Protein AF-A0A960XB64-F1 (afdb_monomer_lite)

Secondary structure (DSSP, 8-state):
--TTS-PPPPP-TT--S-HHHHHHHHHHHHHHHTT--HHHHHHS-TTHHHHHHHSHHHHHHHHHHHHHHHHHHHHHHHHHHHHHHHHHHHT-

Foldseek 3Di:
DDPPPCDDDDPPPDCPDDPVNVLQVQLVVCCVQVVHDSVVSSVDDSCVVVVVCVDPSNVVVVVVVVVVVVVVVVVVVVVVVVVVVVVVVVVD

pLDDT: mean 83.21, std 12.03, range [49.69, 93.81]

Structure (mmCIF, N/CA/C/O backbone):
data_AF-A0A960XB64-F1
#
_entry.id   AF-A0A960XB64-F1
#
loop_
_atom_site.group_PDB
_atom_site.id
_atom_site.type_symbol
_atom_site.label_atom_id
_atom_site.label_alt_id
_atom_site.label_comp_id
_atom_site.label_asym_id
_atom_site.label_entity_id
_atom_site.label_seq_id
_atom_site.pdbx_PDB_ins_code
_atom_site.Cartn_x
_atom_site.Cartn_y
_atom_site.Cartn_z
_atom_site.occupancy
_atom_site.B_iso_or_equiv
_atom_site.auth_seq_id
_atom_site.auth_comp_id
_atom_site.auth_asym_id
_atom_site.auth_atom_id
_atom_site.pdbx_PDB_model_num
ATOM 1 N N . MET A 1 1 ? 47.495 6.327 -20.207 1.00 49.69 1 MET A N 1
ATOM 2 C CA . MET A 1 1 ? 46.460 6.028 -19.195 1.00 49.69 1 MET A CA 1
ATOM 3 C C . MET A 1 1 ? 47.078 5.108 -18.160 1.00 49.69 1 MET A C 1
ATOM 5 O O . MET A 1 1 ? 47.590 4.063 -18.543 1.00 49.69 1 MET A 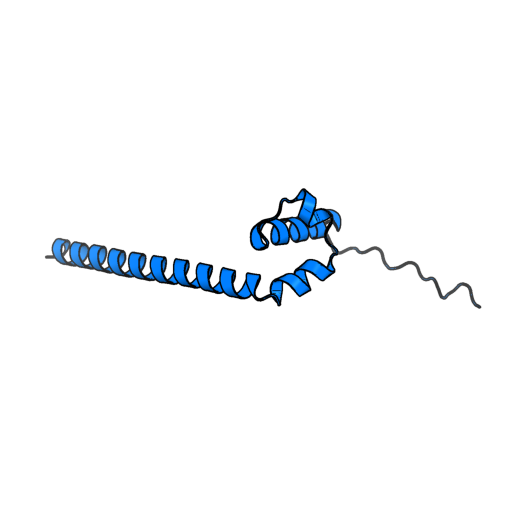O 1
ATOM 9 N N . ARG A 1 2 ? 47.170 5.541 -16.898 1.00 52.88 2 ARG A N 1
ATOM 10 C CA . ARG A 1 2 ? 47.726 4.717 -15.816 1.00 52.88 2 ARG A CA 1
ATOM 11 C C . ARG A 1 2 ? 46.643 3.741 -15.351 1.00 52.88 2 ARG A C 1
ATOM 13 O O . ARG A 1 2 ? 45.488 4.122 -15.237 1.00 52.88 2 ARG A O 1
ATOM 20 N N . LEU A 1 3 ? 47.027 2.500 -15.062 1.00 56.84 3 LEU A N 1
ATOM 21 C CA . LEU A 1 3 ? 46.163 1.410 -14.574 1.00 56.84 3 LEU A CA 1
ATOM 22 C C . LEU A 1 3 ? 45.543 1.667 -13.178 1.00 56.84 3 LEU A C 1
ATOM 24 O O . LEU A 1 3 ? 44.976 0.762 -12.579 1.00 56.84 3 LEU A O 1
ATOM 28 N N . THR A 1 4 ? 45.668 2.881 -12.642 1.00 58.12 4 THR A N 1
ATOM 29 C CA . THR A 1 4 ? 45.246 3.273 -11.291 1.00 58.12 4 THR A CA 1
ATOM 30 C C . THR A 1 4 ? 43.824 3.822 -11.221 1.00 58.12 4 THR A C 1
ATOM 32 O 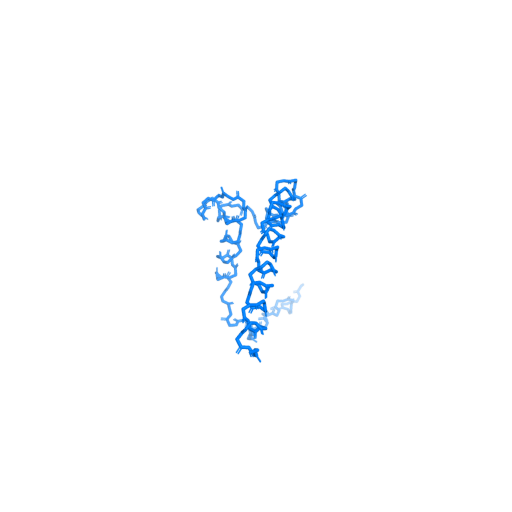O . THR A 1 4 ? 43.325 4.036 -10.122 1.00 58.12 4 THR A O 1
ATOM 35 N N . ASP A 1 5 ? 43.162 4.034 -12.360 1.00 61.47 5 ASP A N 1
ATOM 36 C CA . ASP A 1 5 ? 41.840 4.678 -12.396 1.00 61.47 5 ASP A CA 1
ATOM 37 C C . ASP A 1 5 ? 40.682 3.699 -12.114 1.00 61.47 5 ASP A C 1
ATOM 39 O O . ASP A 1 5 ? 39.532 4.111 -11.983 1.00 61.47 5 ASP A O 1
ATOM 43 N N . PHE A 1 6 ? 40.982 2.404 -11.953 1.00 67.06 6 PHE A N 1
ATOM 44 C CA . PHE A 1 6 ? 40.025 1.366 -11.562 1.00 67.06 6 PHE A CA 1
ATOM 45 C C . PHE A 1 6 ? 40.389 0.785 -10.194 1.00 67.06 6 PHE A C 1
ATOM 47 O O . PHE A 1 6 ? 40.731 -0.390 -10.067 1.00 67.06 6 PHE A O 1
ATOM 54 N N . ALA A 1 7 ? 40.330 1.614 -9.150 1.00 69.56 7 ALA A N 1
ATOM 55 C CA . ALA A 1 7 ? 40.271 1.079 -7.795 1.00 69.56 7 ALA A CA 1
ATOM 56 C C . ALA A 1 7 ? 38.959 0.278 -7.659 1.00 69.56 7 ALA A C 1
ATOM 58 O O . ALA A 1 7 ? 37.892 0.828 -7.956 1.00 69.56 7 ALA A O 1
ATOM 59 N N . PRO A 1 8 ? 38.994 -1.008 -7.257 1.00 65.69 8 PRO A N 1
ATOM 60 C CA . PRO A 1 8 ? 37.772 -1.757 -7.014 1.00 65.69 8 PRO A CA 1
ATOM 61 C C . PRO A 1 8 ? 36.978 -1.028 -5.933 1.00 65.69 8 PRO A C 1
ATOM 63 O O . PRO A 1 8 ? 37.528 -0.660 -4.892 1.00 65.69 8 PRO A O 1
ATOM 66 N N . LEU A 1 9 ? 35.694 -0.786 -6.207 1.00 64.81 9 LEU A N 1
ATOM 67 C CA . LEU A 1 9 ? 34.784 -0.200 -5.230 1.00 64.81 9 LEU A CA 1
ATOM 68 C C . LEU A 1 9 ? 34.908 -1.003 -3.934 1.00 64.81 9 LEU A C 1
ATOM 70 O O . LEU A 1 9 ? 34.880 -2.237 -3.971 1.00 64.81 9 LEU A O 1
ATOM 74 N N . ALA A 1 10 ? 35.090 -0.305 -2.809 1.00 67.75 10 ALA A N 1
ATOM 75 C CA . ALA A 1 10 ? 35.139 -0.952 -1.508 1.00 67.75 10 ALA A CA 1
ATOM 76 C C . ALA A 1 10 ? 33.925 -1.890 -1.393 1.00 67.75 10 ALA A C 1
ATOM 78 O O . ALA A 1 10 ? 32.817 -1.473 -1.755 1.00 67.75 10 ALA A O 1
ATOM 79 N N . PRO A 1 11 ? 34.109 -3.151 -0.957 1.00 60.47 11 PRO A N 1
ATOM 80 C CA . PRO A 1 11 ? 32.986 -4.057 -0.789 1.00 60.47 11 PRO A CA 1
ATOM 81 C C . PRO A 1 11 ? 31.954 -3.352 0.088 1.00 60.47 11 PRO A C 1
ATOM 83 O O . PRO A 1 11 ? 32.315 -2.801 1.129 1.00 60.47 11 PRO A O 1
ATOM 86 N N . LEU A 1 12 ? 30.700 -3.317 -0.373 1.00 60.09 12 LEU A N 1
ATOM 87 C CA . LEU A 1 12 ? 29.564 -2.671 0.292 1.00 60.09 12 LEU A CA 1
ATOM 88 C C . LEU A 1 12 ? 29.243 -3.407 1.606 1.00 60.09 12 LEU A C 1
ATOM 90 O O . LEU A 1 12 ? 28.232 -4.090 1.739 1.00 60.09 12 LEU A O 1
ATOM 94 N N . GLN A 1 13 ? 30.139 -3.304 2.584 1.00 56.25 13 GLN A N 1
ATOM 95 C CA . GLN A 1 13 ? 29.982 -3.797 3.942 1.00 56.25 13 GLN A CA 1
ATOM 96 C C . GLN A 1 13 ? 29.040 -2.830 4.664 1.00 56.25 13 GLN A C 1
ATOM 98 O O . GLN A 1 13 ? 29.478 -1.887 5.315 1.00 56.25 13 GLN A O 1
ATOM 103 N N . GLY A 1 14 ? 27.731 -2.997 4.471 1.00 56.47 14 GLY A N 1
ATOM 104 C CA . GLY A 1 14 ? 26.746 -2.129 5.127 1.00 56.47 14 GLY A CA 1
ATOM 105 C C . GLY A 1 14 ? 25.291 -2.286 4.691 1.00 56.47 14 GLY A C 1
ATOM 106 O O . GLY A 1 14 ? 24.406 -1.835 5.409 1.00 56.47 14 GLY A O 1
ATOM 107 N N . LEU A 1 15 ? 25.008 -2.946 3.566 1.00 55.94 15 LEU A N 1
ATOM 108 C CA . LEU A 1 15 ? 23.638 -3.283 3.173 1.00 55.94 15 LEU A CA 1
ATOM 109 C C . LEU A 1 15 ? 23.391 -4.756 3.498 1.00 55.94 15 LEU A C 1
ATOM 111 O O . LEU A 1 15 ? 23.679 -5.636 2.696 1.00 55.94 15 LEU A O 1
ATOM 115 N N . SER A 1 16 ? 22.857 -5.032 4.690 1.00 62.78 16 SER A N 1
ATOM 116 C CA . SER A 1 16 ? 22.303 -6.357 5.018 1.00 62.78 16 SER A CA 1
ATOM 117 C C . SER A 1 16 ? 21.057 -6.696 4.188 1.00 62.78 16 SER A C 1
ATOM 119 O O . SER A 1 16 ? 20.565 -7.819 4.249 1.00 62.78 16 SER A O 1
ATOM 121 N N . VAL A 1 17 ? 20.543 -5.723 3.431 1.00 68.50 17 VAL A N 1
ATOM 122 C CA . VAL A 1 17 ? 19.378 -5.850 2.560 1.00 68.50 17 VAL A CA 1
ATOM 123 C C . VAL A 1 17 ? 19.863 -6.121 1.141 1.00 68.50 17 VAL A C 1
ATOM 125 O O . VAL A 1 17 ? 20.594 -5.309 0.567 1.00 68.50 17 VAL A O 1
ATOM 128 N N . SER A 1 18 ? 19.459 -7.255 0.573 1.00 84.00 18 SER A N 1
ATOM 129 C CA . SER A 1 18 ? 19.799 -7.589 -0.806 1.00 84.00 18 SER A CA 1
ATOM 130 C C . SER A 1 18 ? 19.146 -6.590 -1.765 1.00 84.00 18 SER A C 1
ATOM 132 O O . SER A 1 18 ? 17.998 -6.181 -1.578 1.00 84.00 18 SER A O 1
ATOM 134 N N . TRP A 1 19 ? 19.841 -6.225 -2.845 1.00 81.12 19 TRP A N 1
ATOM 135 C CA . TRP A 1 19 ? 19.266 -5.402 -3.918 1.00 81.12 19 TRP A CA 1
ATOM 136 C C . TRP A 1 19 ? 17.993 -6.020 -4.508 1.00 81.12 19 TRP A C 1
ATOM 138 O O . TRP A 1 19 ? 17.088 -5.295 -4.919 1.00 81.12 19 TRP A O 1
ATOM 148 N N . THR A 1 20 ? 17.895 -7.352 -4.498 1.00 87.12 20 THR A N 1
ATOM 149 C CA . THR A 1 20 ? 16.678 -8.074 -4.888 1.00 87.12 20 THR A CA 1
ATOM 150 C C . THR A 1 20 ? 15.498 -7.700 -4.005 1.00 87.12 20 THR A C 1
ATOM 152 O O . THR A 1 20 ? 14.416 -7.441 -4.520 1.00 87.12 20 THR A O 1
ATOM 155 N N . ASP A 1 21 ? 15.710 -7.604 -2.695 1.00 88.44 21 ASP A N 1
ATOM 156 C CA . ASP A 1 21 ? 14.650 -7.310 -1.732 1.00 88.44 21 ASP A CA 1
ATOM 157 C C . ASP A 1 21 ? 14.174 -5.868 -1.894 1.00 88.44 21 ASP A C 1
ATOM 159 O O . ASP A 1 21 ? 12.978 -5.594 -1.852 1.00 88.44 21 ASP A O 1
ATOM 163 N N . ILE A 1 22 ? 15.098 -4.940 -2.158 1.00 87.94 22 ILE A N 1
ATOM 164 C CA . ILE A 1 22 ? 14.772 -3.538 -2.442 1.00 87.94 22 ILE A CA 1
ATOM 165 C C . ILE A 1 22 ? 13.893 -3.434 -3.696 1.00 87.94 22 ILE A C 1
ATOM 167 O O . ILE A 1 22 ? 12.865 -2.755 -3.674 1.00 87.94 22 ILE A O 1
ATOM 171 N N . LEU A 1 23 ? 14.266 -4.123 -4.778 1.00 87.44 23 LEU A N 1
ATOM 172 C CA . LEU A 1 23 ? 13.514 -4.105 -6.035 1.00 87.44 23 LEU A CA 1
ATOM 173 C C . LEU A 1 23 ? 12.151 -4.792 -5.906 1.00 87.44 23 LEU A C 1
ATOM 175 O O . LEU A 1 23 ? 11.157 -4.272 -6.413 1.00 87.44 23 LEU A O 1
ATOM 179 N N . LEU A 1 24 ? 12.085 -5.917 -5.191 1.00 91.12 24 LEU A N 1
ATOM 180 C CA . LEU A 1 24 ? 10.836 -6.629 -4.924 1.00 91.12 24 LEU A CA 1
ATOM 181 C C . LEU A 1 24 ? 9.884 -5.784 -4.079 1.00 91.12 24 LEU A C 1
ATOM 183 O O . LEU A 1 24 ? 8.724 -5.627 -4.452 1.00 91.12 24 LEU A O 1
ATOM 187 N N . ASN A 1 25 ? 10.378 -5.166 -3.005 1.00 90.19 25 ASN A N 1
ATOM 188 C CA . ASN A 1 25 ? 9.584 -4.260 -2.173 1.00 90.19 25 ASN A CA 1
ATOM 189 C C . ASN A 1 25 ? 9.070 -3.064 -2.980 1.00 90.19 25 ASN A C 1
ATOM 191 O O . ASN A 1 25 ? 7.921 -2.643 -2.830 1.00 90.19 25 ASN A O 1
ATOM 195 N N . HIS A 1 26 ? 9.904 -2.526 -3.869 1.00 89.69 26 HIS A N 1
ATOM 196 C CA . HIS A 1 26 ? 9.513 -1.428 -4.742 1.00 89.69 26 HIS A CA 1
ATOM 197 C C . HIS A 1 26 ? 8.412 -1.843 -5.731 1.00 89.69 26 HIS A C 1
ATOM 199 O O . HIS A 1 26 ? 7.395 -1.156 -5.840 1.00 89.69 26 HIS A O 1
ATOM 205 N N . ALA A 1 27 ? 8.571 -2.979 -6.416 1.00 91.56 27 ALA A N 1
ATOM 206 C CA . ALA A 1 27 ? 7.561 -3.509 -7.330 1.00 91.56 27 ALA A CA 1
ATOM 207 C C . ALA A 1 27 ? 6.255 -3.859 -6.600 1.00 91.56 27 ALA A C 1
ATOM 209 O O . ALA A 1 27 ? 5.169 -3.549 -7.087 1.00 91.56 27 ALA A O 1
ATOM 210 N N . GLN A 1 28 ? 6.345 -4.424 -5.395 1.00 92.50 28 GLN A N 1
ATOM 211 C CA . GLN A 1 28 ? 5.185 -4.713 -4.559 1.00 92.50 28 GLN A CA 1
ATOM 212 C C . GLN A 1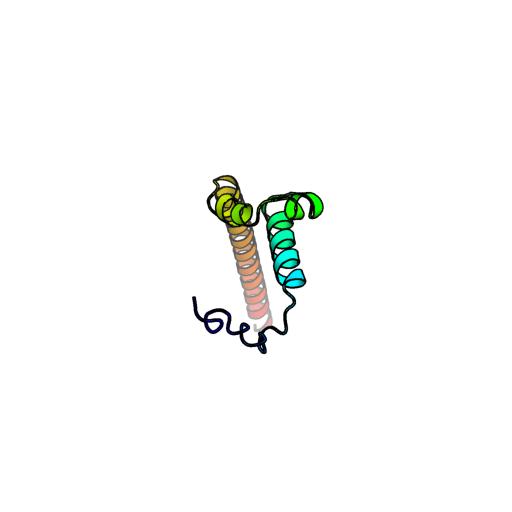 28 ? 4.428 -3.435 -4.184 1.00 92.50 28 GLN A C 1
ATOM 214 O O . GLN A 1 28 ? 3.207 -3.390 -4.335 1.00 92.50 28 GLN A O 1
ATOM 219 N N . SER A 1 29 ? 5.136 -2.382 -3.770 1.00 89.62 29 SER A N 1
ATOM 220 C CA . SER A 1 29 ? 4.531 -1.078 -3.478 1.00 89.62 29 SER A CA 1
ATOM 221 C C . SER A 1 29 ? 3.789 -0.510 -4.692 1.00 89.62 29 SER A C 1
ATOM 223 O O . SER A 1 29 ? 2.633 -0.101 -4.579 1.00 89.62 29 SER A O 1
ATOM 225 N N . ILE A 1 30 ? 4.399 -0.561 -5.882 1.00 90.31 30 ILE A N 1
ATOM 226 C CA . ILE A 1 30 ? 3.724 -0.147 -7.119 1.00 90.31 30 ILE A CA 1
ATOM 227 C C . ILE A 1 30 ? 2.485 -1.008 -7.375 1.00 90.31 30 ILE A C 1
ATOM 229 O O . ILE A 1 30 ? 1.433 -0.453 -7.665 1.00 90.31 30 ILE A O 1
ATOM 233 N N . SER A 1 31 ? 2.582 -2.335 -7.254 1.00 92.62 31 SER A N 1
ATOM 234 C CA . SER A 1 31 ? 1.463 -3.243 -7.543 1.00 92.62 31 SER A CA 1
ATOM 235 C C . SER A 1 31 ? 0.221 -2.920 -6.703 1.00 92.62 31 SER A C 1
ATOM 237 O O . SER A 1 31 ? -0.889 -2.824 -7.226 1.00 92.62 31 SER A O 1
ATOM 239 N N . GLN A 1 32 ? 0.427 -2.641 -5.413 1.00 88.94 32 GLN A N 1
ATOM 240 C CA . GLN A 1 32 ? -0.639 -2.308 -4.471 1.00 88.94 32 GLN A CA 1
ATOM 241 C C . GLN A 1 32 ? -1.236 -0.927 -4.744 1.00 88.94 32 GLN A C 1
ATOM 243 O O . GLN A 1 32 ? -2.451 -0.744 -4.663 1.00 88.94 32 GLN A O 1
ATOM 248 N N . ASN A 1 33 ? -0.388 0.048 -5.071 1.00 87.19 33 ASN A N 1
ATOM 249 C CA . ASN A 1 33 ? -0.823 1.424 -5.260 1.00 87.19 33 ASN A CA 1
ATOM 250 C C . ASN A 1 33 ? -1.458 1.630 -6.638 1.00 87.19 33 ASN A C 1
ATOM 252 O O . ASN A 1 33 ? -2.533 2.207 -6.727 1.00 87.19 33 ASN A O 1
ATOM 256 N N . ALA A 1 34 ? -0.845 1.121 -7.701 1.00 85.69 34 ALA A N 1
ATOM 257 C CA . ALA A 1 34 ? -1.276 1.312 -9.084 1.00 85.69 34 ALA A CA 1
ATOM 258 C C . ALA A 1 34 ? -2.305 0.283 -9.579 1.00 85.69 34 ALA A C 1
ATOM 260 O O . ALA A 1 34 ? -2.630 0.283 -10.763 1.00 85.69 34 ALA A O 1
ATOM 261 N N . ASN A 1 35 ? -2.824 -0.572 -8.687 1.00 84.62 35 ASN A N 1
ATOM 262 C CA . ASN A 1 35 ? -3.807 -1.614 -8.997 1.00 84.62 35 ASN A CA 1
ATOM 263 C C . ASN A 1 35 ? -3.389 -2.490 -10.194 1.00 84.62 35 ASN A C 1
ATOM 265 O O . ASN A 1 35 ? -4.178 -2.745 -11.103 1.00 84.62 35 ASN A O 1
ATOM 269 N N . MET A 1 36 ? -2.127 -2.916 -10.195 1.00 90.06 36 MET A N 1
ATOM 270 C CA . MET A 1 36 ? -1.557 -3.810 -11.203 1.00 90.06 36 MET A CA 1
ATOM 271 C C . MET A 1 36 ? -1.028 -5.073 -10.535 1.00 90.06 36 MET A C 1
ATOM 273 O O . MET A 1 36 ? -0.728 -5.081 -9.339 1.00 90.06 36 MET A O 1
ATOM 277 N N . SER A 1 37 ? -0.885 -6.149 -11.298 1.00 93.81 37 SER A N 1
ATOM 278 C CA . SER A 1 37 ? -0.262 -7.365 -10.785 1.00 93.81 37 SER A CA 1
ATOM 279 C C . SER A 1 37 ? 1.216 -7.129 -10.454 1.00 93.81 37 SER A C 1
ATOM 281 O O . SER A 1 37 ? 1.884 -6.276 -11.042 1.00 93.81 37 SER A O 1
ATOM 283 N N . LEU A 1 38 ? 1.766 -7.922 -9.529 1.00 92.31 38 LEU A N 1
ATOM 284 C CA . LEU A 1 38 ? 3.201 -7.877 -9.227 1.00 92.31 38 LEU A CA 1
ATOM 285 C C . LEU A 1 38 ? 4.049 -8.173 -10.475 1.00 92.31 38 LEU A C 1
ATOM 287 O O . LEU A 1 38 ? 5.103 -7.573 -10.663 1.00 92.31 38 LEU A O 1
ATOM 291 N N . PHE A 1 39 ? 3.567 -9.064 -11.345 1.00 93.56 39 PHE A N 1
ATOM 292 C CA . PHE A 1 39 ? 4.220 -9.390 -12.610 1.00 93.56 39 PHE A CA 1
ATOM 293 C C . PHE A 1 39 ? 4.304 -8.181 -13.551 1.00 93.56 39 PHE A C 1
ATOM 295 O O . PHE A 1 39 ? 5.349 -7.946 -14.155 1.00 93.56 39 PHE A O 1
ATOM 302 N N . GLU A 1 40 ? 3.238 -7.388 -13.656 1.00 91.88 40 GLU A N 1
ATOM 303 C CA . GLU A 1 40 ? 3.247 -6.139 -14.427 1.00 91.88 40 GLU A CA 1
ATOM 304 C C . GLU A 1 40 ? 4.159 -5.098 -13.775 1.00 91.88 40 GLU A C 1
ATOM 306 O O . GLU A 1 40 ? 4.970 -4.484 -14.461 1.00 91.88 40 GLU A O 1
ATOM 311 N N . ALA A 1 41 ? 4.102 -4.950 -12.449 1.00 91.50 41 ALA A N 1
ATOM 312 C CA . ALA A 1 41 ? 4.939 -3.999 -11.721 1.00 91.50 41 ALA A CA 1
ATOM 313 C C . ALA A 1 41 ? 6.442 -4.287 -11.868 1.00 91.50 41 ALA A C 1
ATOM 315 O O . ALA A 1 41 ? 7.238 -3.354 -11.960 1.00 91.50 41 ALA A O 1
ATOM 316 N N . LEU A 1 42 ? 6.836 -5.563 -11.929 1.00 91.81 42 LEU A N 1
ATOM 317 C CA . LEU A 1 42 ? 8.224 -5.980 -12.158 1.00 91.81 42 LEU A CA 1
ATOM 318 C C . LEU A 1 42 ? 8.720 -5.684 -13.578 1.00 91.81 42 LEU A C 1
ATOM 320 O O . LEU A 1 42 ? 9.923 -5.546 -13.783 1.00 91.81 42 LEU A O 1
ATOM 324 N N . GLN A 1 43 ? 7.814 -5.584 -14.551 1.00 92.56 43 GLN A N 1
ATOM 325 C CA . GLN A 1 43 ? 8.148 -5.215 -15.929 1.00 92.56 43 GLN A CA 1
ATOM 326 C C . GLN A 1 43 ? 8.230 -3.698 -16.131 1.00 92.56 43 GLN A C 1
ATOM 328 O O . GLN A 1 43 ? 8.734 -3.240 -17.158 1.00 92.56 43 GLN A O 1
ATOM 333 N N . MET A 1 44 ? 7.748 -2.907 -15.171 1.00 90.62 44 MET A N 1
ATOM 334 C CA . MET A 1 44 ? 7.775 -1.456 -15.276 1.00 90.62 44 MET A CA 1
ATOM 335 C C . MET A 1 44 ? 9.189 -0.899 -15.058 1.00 90.62 44 MET A C 1
ATOM 337 O O . MET A 1 44 ? 9.939 -1.393 -14.212 1.00 90.62 44 MET A O 1
ATOM 341 N N . PRO A 1 45 ? 9.556 0.191 -15.757 1.00 89.44 45 PRO A N 1
ATOM 342 C CA . PRO A 1 45 ? 10.790 0.911 -15.472 1.00 89.44 45 PRO A CA 1
ATOM 343 C C . PRO A 1 45 ? 10.843 1.367 -14.011 1.00 89.44 45 PRO A C 1
ATOM 345 O O . PRO A 1 45 ? 9.836 1.801 -13.458 1.00 89.44 45 PRO A O 1
ATOM 348 N N . ILE A 1 46 ? 12.029 1.392 -13.398 1.00 85.44 46 ILE A N 1
ATOM 349 C CA . ILE A 1 46 ? 12.203 1.897 -12.018 1.00 85.44 46 ILE A CA 1
ATOM 350 C C . ILE A 1 46 ? 11.671 3.339 -11.880 1.00 85.44 46 ILE A C 1
ATOM 352 O O . ILE A 1 46 ? 11.095 3.710 -10.857 1.00 85.44 46 ILE A O 1
ATOM 356 N N . SER A 1 47 ? 11.789 4.144 -12.942 1.00 87.88 47 SER A N 1
ATOM 357 C CA . SER A 1 47 ? 11.259 5.510 -13.008 1.00 87.88 47 SER A CA 1
ATOM 358 C C . SER A 1 47 ? 9.729 5.592 -12.956 1.00 87.88 47 SER A C 1
ATOM 360 O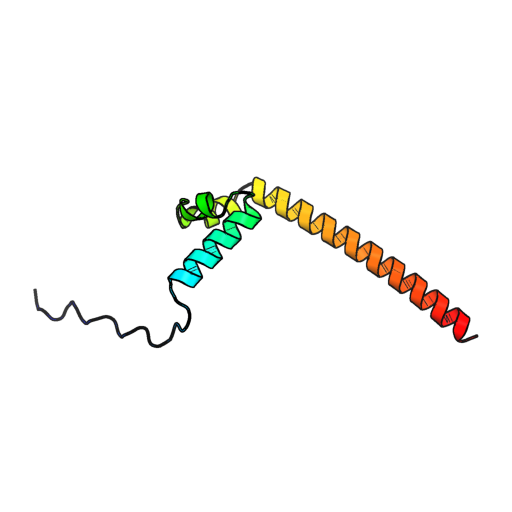 O . SER A 1 47 ? 9.202 6.646 -12.597 1.00 87.88 47 SER A O 1
ATOM 362 N N . PHE A 1 48 ? 9.012 4.503 -13.252 1.00 88.88 48 PHE A N 1
ATOM 363 C CA . PHE A 1 48 ? 7.551 4.456 -13.256 1.00 88.88 48 PHE A CA 1
ATOM 364 C C . PHE A 1 48 ? 6.961 4.880 -11.912 1.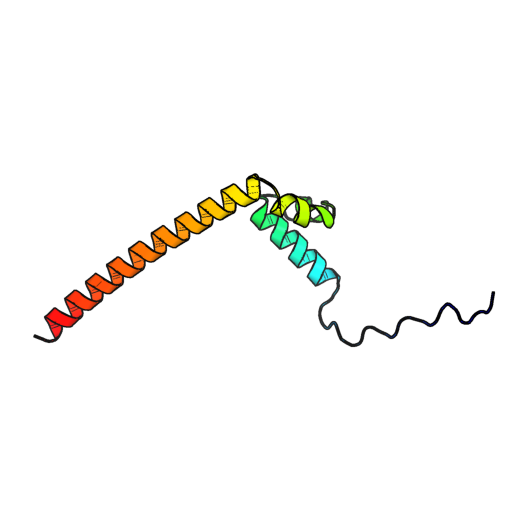00 88.88 48 PHE A C 1
ATOM 366 O O . PHE A 1 48 ? 6.039 5.684 -11.894 1.00 88.88 48 PHE A O 1
ATOM 373 N N . SER A 1 49 ? 7.531 4.432 -10.788 1.00 86.12 49 SER A N 1
ATOM 374 C CA . SER A 1 49 ? 7.073 4.823 -9.443 1.00 86.12 49 SER A CA 1
ATOM 375 C C . SER A 1 49 ? 7.052 6.341 -9.255 1.00 86.12 49 SER A C 1
ATOM 377 O O . SER A 1 49 ? 6.074 6.909 -8.771 1.00 86.12 49 SER A O 1
ATOM 379 N N . SER A 1 50 ? 8.106 7.026 -9.703 1.00 87.69 50 SER A N 1
ATOM 380 C CA . SER A 1 50 ? 8.204 8.487 -9.608 1.00 87.69 50 SER A CA 1
ATOM 381 C C . SER A 1 50 ? 7.146 9.188 -10.462 1.00 87.69 50 SER A C 1
ATOM 383 O O . SER A 1 50 ? 6.578 10.198 -10.047 1.00 87.69 50 SER A O 1
ATOM 385 N N . ILE A 1 51 ? 6.851 8.641 -11.643 1.00 90.88 51 ILE A N 1
ATOM 386 C CA . ILE A 1 51 ? 5.825 9.170 -12.549 1.00 90.88 51 ILE A CA 1
ATOM 387 C C . ILE A 1 51 ? 4.429 8.913 -11.973 1.00 90.88 51 ILE A C 1
ATOM 389 O O . ILE A 1 51 ? 3.609 9.828 -11.909 1.00 90.88 51 ILE A O 1
ATOM 393 N N . TYR A 1 52 ? 4.178 7.697 -11.489 1.00 88.81 52 TYR A N 1
ATOM 394 C CA . TYR A 1 52 ? 2.909 7.290 -10.900 1.00 88.81 52 TYR A CA 1
ATOM 395 C C . TYR A 1 52 ? 2.552 8.147 -9.684 1.00 88.81 52 TYR A C 1
ATOM 397 O O . TYR A 1 52 ? 1.452 8.689 -9.621 1.00 88.81 52 TYR A O 1
ATOM 405 N N . HIS A 1 53 ? 3.491 8.383 -8.765 1.00 87.31 53 HIS A N 1
ATOM 406 C CA . HIS A 1 53 ? 3.240 9.218 -7.586 1.00 87.31 53 HIS A CA 1
ATOM 407 C C . HIS A 1 53 ? 3.045 10.711 -7.898 1.00 87.31 53 HIS A C 1
ATOM 409 O O . HIS A 1 53 ? 2.561 11.459 -7.049 1.00 87.31 53 HIS A O 1
ATOM 415 N N . LYS A 1 54 ? 3.395 11.163 -9.107 1.00 90.75 54 LYS A N 1
ATOM 416 C CA . LYS A 1 54 ? 3.079 12.513 -9.603 1.00 90.75 54 LYS A CA 1
ATOM 417 C C . LYS A 1 54 ? 1.780 12.558 -10.409 1.00 90.75 54 LYS A C 1
ATOM 419 O O . LYS A 1 54 ? 1.335 13.640 -10.780 1.00 90.75 54 LYS A O 1
ATOM 424 N N . SER A 1 55 ? 1.192 11.403 -10.709 1.00 89.69 55 SER A N 1
ATOM 425 C CA . SER A 1 55 ? -0.006 11.305 -11.532 1.00 89.69 55 SER A CA 1
ATOM 426 C C . SER A 1 55 ? -1.266 11.730 -10.777 1.00 89.69 55 SER A C 1
ATOM 428 O O . SER A 1 55 ? -1.353 11.662 -9.547 1.00 89.69 55 SER A O 1
ATOM 430 N N . GLN A 1 56 ? -2.288 12.117 -11.539 1.00 88.94 56 GLN A N 1
ATOM 431 C CA . GLN A 1 56 ? -3.614 12.397 -10.997 1.00 88.94 56 GLN A CA 1
ATOM 432 C C . GLN A 1 56 ? -4.256 11.150 -10.367 1.00 88.94 56 GLN A C 1
ATOM 434 O O . GLN A 1 56 ? -4.904 11.270 -9.331 1.00 88.94 56 GLN A O 1
ATOM 439 N N . ALA A 1 57 ? -4.006 9.960 -10.926 1.00 86.44 57 ALA A N 1
ATOM 440 C CA . ALA A 1 57 ? -4.521 8.697 -10.395 1.00 86.44 57 ALA A CA 1
ATOM 441 C C . ALA A 1 57 ? -4.089 8.472 -8.934 1.00 86.44 57 ALA A C 1
ATOM 443 O O . ALA A 1 57 ? -4.916 8.163 -8.075 1.00 86.44 57 ALA A O 1
ATOM 444 N N . TRP A 1 58 ? -2.814 8.733 -8.622 1.00 89.06 58 TRP A N 1
ATOM 445 C CA . TRP A 1 58 ? -2.318 8.672 -7.246 1.00 89.06 58 TRP A CA 1
ATOM 446 C C . TRP A 1 58 ? -2.963 9.728 -6.340 1.00 89.06 58 TRP A C 1
ATOM 448 O O . TRP A 1 58 ? -3.315 9.438 -5.197 1.00 89.06 58 TRP A O 1
ATOM 458 N N . SER A 1 59 ? -3.153 10.951 -6.841 1.00 89.00 59 SER A N 1
ATOM 459 C CA . SER A 1 59 ? -3.797 12.036 -6.086 1.00 89.00 59 SER A CA 1
ATOM 460 C C . SER A 1 59 ? -5.236 11.686 -5.680 1.00 89.00 59 SER A C 1
ATOM 462 O O . SER A 1 59 ? -5.635 11.865 -4.526 1.00 89.00 59 SER A O 1
ATOM 464 N N . GLU A 1 60 ? -6.011 11.120 -6.605 1.00 88.94 60 GLU A N 1
ATOM 465 C CA . GLU A 1 60 ? -7.389 10.688 -6.360 1.00 88.94 60 GLU A CA 1
ATOM 466 C C . GLU A 1 60 ? -7.456 9.522 -5.372 1.00 88.94 60 GLU A C 1
ATOM 468 O O . GLU A 1 60 ? -8.251 9.545 -4.424 1.00 88.94 60 GLU A O 1
ATOM 473 N N . GLN A 1 61 ? -6.573 8.535 -5.534 1.00 87.44 61 GLN A N 1
ATOM 474 C CA . GLN A 1 61 ? -6.451 7.418 -4.604 1.00 87.44 61 GLN A CA 1
ATOM 475 C C . GLN A 1 61 ? -6.094 7.902 -3.197 1.00 87.44 61 GLN A C 1
ATOM 477 O O . GLN A 1 61 ? -6.747 7.509 -2.227 1.00 87.44 61 GLN A O 1
ATOM 482 N N . LYS A 1 62 ? -5.113 8.803 -3.081 1.00 88.06 62 LYS A N 1
ATOM 483 C CA . LYS A 1 62 ? -4.708 9.405 -1.809 1.00 88.06 62 LYS A CA 1
ATOM 484 C C . LYS A 1 62 ? -5.882 10.115 -1.135 1.00 88.06 62 LYS A C 1
ATOM 486 O O . LYS A 1 62 ? -6.144 9.872 0.040 1.00 88.06 62 LYS A O 1
ATOM 491 N N . LYS A 1 63 ? -6.651 10.911 -1.884 1.00 90.50 63 LYS A N 1
ATOM 492 C CA . LYS A 1 63 ? -7.850 11.594 -1.372 1.00 90.50 63 LYS A CA 1
ATOM 493 C C . LYS A 1 63 ? -8.921 10.612 -0.883 1.00 90.50 63 LYS A C 1
ATOM 495 O O . LYS A 1 63 ? -9.533 10.832 0.160 1.00 90.50 63 LYS A O 1
ATOM 500 N N . SER A 1 64 ? -9.147 9.516 -1.608 1.00 87.25 64 SER A N 1
ATOM 501 C CA . SER A 1 64 ? -10.072 8.452 -1.188 1.00 87.25 64 SER A CA 1
ATOM 502 C C . SER A 1 64 ? -9.630 7.806 0.129 1.00 87.25 64 SER A C 1
ATOM 504 O O . SER A 1 64 ? -10.438 7.588 1.033 1.00 87.25 64 SER A O 1
ATOM 506 N N . LEU A 1 65 ? -8.329 7.560 0.267 1.00 87.50 65 LEU A N 1
ATOM 507 C CA . LEU A 1 65 ? -7.725 6.952 1.446 1.00 87.50 65 LEU A CA 1
ATOM 508 C C . LEU A 1 65 ? -7.816 7.885 2.670 1.00 87.50 65 LEU A C 1
ATOM 510 O O . LEU A 1 65 ? -8.236 7.457 3.744 1.00 87.50 65 LEU A O 1
ATOM 514 N N . GLU A 1 66 ? -7.559 9.183 2.487 1.00 91.50 66 GLU A N 1
ATOM 515 C CA . GLU A 1 66 ? -7.770 10.212 3.516 1.00 91.50 66 GLU A CA 1
ATOM 516 C C . GLU A 1 66 ? -9.235 10.298 3.968 1.00 91.50 66 GLU A C 1
ATOM 518 O O . GLU A 1 66 ? -9.515 10.413 5.162 1.00 91.50 66 GLU A O 1
ATOM 523 N N . ASN A 1 67 ? -10.189 10.203 3.040 1.00 90.81 67 ASN A N 1
ATOM 524 C CA . ASN A 1 67 ? -11.613 10.211 3.379 1.00 90.81 67 ASN A CA 1
ATOM 525 C C . ASN A 1 67 ? -12.015 8.982 4.208 1.00 90.81 67 ASN A C 1
ATOM 527 O O . ASN A 1 67 ? -12.777 9.120 5.167 1.00 90.81 67 ASN A O 1
ATOM 531 N N . LYS A 1 68 ? -11.478 7.795 3.888 1.00 88.25 68 LYS A N 1
ATOM 532 C CA . LYS A 1 68 ? -11.694 6.577 4.689 1.00 88.25 68 LYS A CA 1
ATOM 533 C C . LYS A 1 68 ? -11.157 6.740 6.109 1.00 88.25 68 LYS A C 1
ATOM 535 O O . LYS A 1 68 ? -11.863 6.399 7.057 1.00 88.25 68 LYS A O 1
ATOM 540 N N . PHE A 1 69 ? -9.963 7.311 6.268 1.00 90.62 69 PHE A N 1
ATOM 541 C CA . PHE A 1 69 ? -9.407 7.584 7.593 1.00 90.62 69 PHE A CA 1
ATOM 542 C C . PHE A 1 69 ? -10.247 8.583 8.387 1.00 90.62 69 PHE A C 1
ATOM 544 O O . PHE A 1 69 ? -10.544 8.328 9.551 1.00 90.62 69 PHE A O 1
ATOM 551 N N . LYS A 1 70 ? -10.710 9.673 7.762 1.00 90.62 70 LYS A N 1
ATOM 552 C CA . LYS A 1 70 ? -11.607 10.637 8.422 1.00 90.62 70 LYS A CA 1
ATOM 553 C C . LYS A 1 70 ? -12.907 9.982 8.889 1.00 90.62 70 LYS A C 1
ATOM 555 O O . LYS A 1 70 ? -13.354 10.237 10.004 1.00 90.62 70 LYS A O 1
ATOM 560 N N . ALA A 1 71 ? -13.500 9.116 8.067 1.00 87.81 71 ALA A N 1
ATOM 561 C CA . ALA A 1 71 ? -14.702 8.378 8.448 1.00 87.81 71 ALA A CA 1
ATOM 562 C C . ALA A 1 71 ? -14.449 7.459 9.656 1.00 87.81 71 ALA A C 1
ATOM 564 O O . ALA A 1 71 ? -15.226 7.466 10.610 1.00 87.81 71 ALA A O 1
ATOM 565 N N . GLN A 1 72 ? -13.335 6.720 9.655 1.00 90.00 72 GLN A N 1
ATOM 566 C CA . GLN A 1 72 ? -12.936 5.878 10.788 1.00 90.00 72 GLN A CA 1
ATOM 567 C C . GLN A 1 72 ? -12.688 6.698 12.060 1.00 90.00 72 GLN A C 1
ATOM 569 O O . GLN A 1 72 ? -13.133 6.308 13.138 1.00 90.00 72 GLN A O 1
ATOM 574 N N . GLU A 1 73 ? -12.041 7.857 11.947 1.00 91.56 73 GLU A N 1
ATOM 575 C CA . GLU A 1 73 ? -11.784 8.747 13.080 1.00 91.56 73 GLU A CA 1
ATOM 576 C C . GLU A 1 73 ? -13.090 9.242 13.724 1.00 91.56 73 GLU A C 1
ATOM 578 O O . GLU A 1 73 ? -13.206 9.272 14.952 1.00 91.5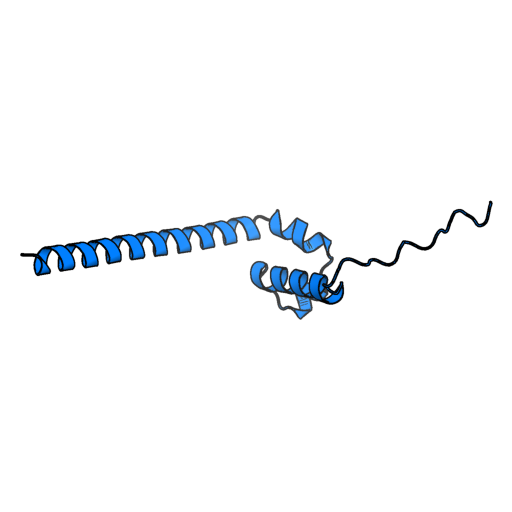6 73 GLU A O 1
ATOM 583 N N . ILE A 1 74 ? -14.098 9.584 12.914 1.00 90.88 74 ILE A N 1
ATOM 584 C CA . ILE A 1 74 ? -15.427 9.980 13.404 1.00 90.88 74 ILE A CA 1
ATOM 585 C C . ILE A 1 74 ? -16.078 8.832 14.182 1.00 90.88 74 ILE A C 1
ATOM 587 O O . ILE A 1 74 ? -16.576 9.055 15.287 1.00 90.88 74 ILE A O 1
ATOM 591 N N . ILE A 1 75 ? -16.031 7.608 13.649 1.00 90.81 75 ILE A N 1
ATOM 592 C CA . ILE A 1 75 ? -16.591 6.419 14.310 1.00 90.81 75 ILE A CA 1
ATOM 593 C C . ILE A 1 75 ? -15.902 6.180 15.659 1.00 90.81 75 ILE A C 1
ATOM 595 O O . ILE A 1 75 ? -16.573 6.002 16.675 1.00 90.81 75 ILE A O 1
ATOM 599 N N . ILE A 1 76 ? -14.569 6.241 15.704 1.00 91.56 76 ILE A N 1
ATOM 600 C CA . ILE A 1 76 ? -13.799 6.070 16.945 1.00 91.56 76 ILE A CA 1
ATOM 601 C C . ILE A 1 76 ? -14.171 7.146 17.973 1.00 91.56 76 ILE A C 1
ATOM 603 O O . ILE A 1 76 ? -14.356 6.840 19.152 1.00 91.56 76 ILE A O 1
ATOM 607 N N . LYS A 1 77 ? -14.327 8.406 17.547 1.00 92.75 77 LYS A N 1
ATOM 608 C CA . LYS A 1 77 ? -14.765 9.496 18.435 1.00 92.75 77 LYS A CA 1
ATOM 609 C C . LYS A 1 77 ? -16.161 9.241 19.000 1.00 92.75 77 LYS A C 1
ATOM 611 O O . LYS A 1 77 ? -16.371 9.437 20.197 1.00 92.75 77 LYS A O 1
ATOM 616 N N . GLN A 1 78 ? -17.097 8.778 18.174 1.00 90.38 78 GLN A N 1
ATOM 617 C CA . GLN A 1 78 ? -18.448 8.432 18.618 1.00 90.38 78 GLN A CA 1
ATOM 618 C C . GLN A 1 78 ? -18.434 7.274 19.626 1.00 90.38 78 GLN A C 1
ATOM 620 O O . GLN A 1 78 ? -19.036 7.397 20.692 1.00 90.38 78 GLN A O 1
ATOM 625 N N . LEU A 1 79 ? -17.685 6.201 19.350 1.00 91.56 79 LEU A N 1
ATOM 626 C CA . LEU A 1 79 ? -17.519 5.071 20.272 1.00 91.56 79 LEU A CA 1
ATOM 627 C C . LEU A 1 79 ? -16.920 5.511 21.613 1.00 91.56 79 LEU A C 1
ATOM 629 O O . LEU A 1 79 ? -17.439 5.156 22.670 1.00 91.56 79 LEU A O 1
ATOM 633 N N . ASN A 1 80 ? -15.884 6.351 21.587 1.00 93.00 80 ASN A N 1
ATOM 634 C CA . ASN A 1 80 ? -15.285 6.899 22.804 1.00 93.00 80 ASN A CA 1
ATOM 635 C C . ASN A 1 80 ? -16.283 7.721 23.631 1.00 93.00 80 ASN A C 1
ATOM 637 O O . ASN A 1 80 ? -16.245 7.672 24.860 1.00 93.00 80 ASN A O 1
ATOM 641 N N . ASN A 1 81 ? -17.187 8.458 22.985 1.00 91.31 81 ASN A N 1
ATOM 642 C CA . ASN A 1 81 ? -18.224 9.211 23.688 1.00 91.31 81 ASN A CA 1
ATOM 643 C C . ASN A 1 81 ? -19.259 8.287 24.348 1.00 91.31 81 ASN A C 1
ATOM 645 O O . ASN A 1 81 ? -19.641 8.537 25.490 1.00 91.31 81 ASN A O 1
ATOM 649 N N . VAL A 1 82 ? -19.657 7.197 23.684 1.00 91.12 82 VAL A N 1
ATOM 650 C CA . VAL A 1 82 ? -20.553 6.181 24.265 1.00 91.12 82 VAL A CA 1
ATOM 651 C C . VAL A 1 82 ? -19.912 5.520 25.486 1.00 91.12 82 VAL A C 1
ATOM 653 O O . VAL A 1 82 ? -20.533 5.458 26.546 1.00 91.12 82 VAL A O 1
ATOM 656 N N . ILE A 1 83 ? -18.647 5.101 25.379 1.00 89.38 83 ILE A N 1
ATOM 657 C CA . ILE A 1 83 ? -17.899 4.490 26.489 1.00 89.38 83 ILE A CA 1
ATOM 658 C C . ILE A 1 83 ? -17.820 5.448 27.685 1.00 89.38 83 ILE A C 1
ATOM 660 O O . ILE A 1 83 ? -18.072 5.043 28.819 1.00 89.38 83 ILE A O 1
ATOM 664 N N . LYS A 1 84 ? -17.521 6.732 27.446 1.00 90.19 84 LYS A N 1
ATOM 665 C CA . LYS A 1 84 ? -17.509 7.757 28.502 1.00 90.19 84 LYS A CA 1
ATOM 666 C C . LYS A 1 84 ? -18.880 7.932 29.155 1.00 90.19 84 LYS A C 1
ATOM 668 O O . LYS A 1 84 ? -18.945 8.039 30.376 1.00 90.19 84 LYS A O 1
ATOM 673 N N . GLY A 1 85 ? -19.957 7.937 28.367 1.00 86.81 85 GLY A N 1
ATOM 674 C CA . GLY A 1 85 ? -21.328 8.028 28.874 1.00 86.81 85 GLY A CA 1
ATOM 675 C C . GLY A 1 85 ? -21.692 6.856 29.788 1.00 86.81 85 GLY A C 1
ATOM 676 O O . GLY A 1 85 ? -22.190 7.069 30.890 1.00 86.81 85 GLY A O 1
ATOM 677 N N . ILE A 1 86 ? -21.357 5.628 29.384 1.00 88.56 86 ILE A N 1
ATOM 678 C CA . ILE A 1 86 ? -21.550 4.424 30.210 1.00 88.56 86 ILE A CA 1
ATOM 679 C C . ILE A 1 86 ? -20.697 4.495 31.484 1.00 88.56 86 ILE A C 1
ATOM 681 O O . ILE A 1 86 ? -21.195 4.237 32.577 1.00 88.56 86 ILE A O 1
ATOM 685 N N . GLY A 1 87 ? -19.428 4.897 31.371 1.00 86.38 87 GLY A N 1
ATOM 686 C CA . GLY A 1 87 ? -18.537 5.051 32.522 1.00 86.38 87 GLY A CA 1
ATOM 687 C C . GLY A 1 87 ? -19.012 6.104 33.529 1.00 86.38 87 GLY A C 1
ATOM 688 O O . GLY A 1 87 ? -18.786 5.947 34.726 1.00 86.38 87 GLY A O 1
ATOM 689 N N . PHE A 1 88 ? -19.691 7.159 33.070 1.00 84.06 88 PHE A N 1
ATOM 690 C CA . PHE A 1 88 ? -20.336 8.137 33.948 1.00 84.06 88 PHE A CA 1
ATOM 691 C C . PHE A 1 88 ? -21.557 7.546 34.665 1.00 84.06 88 PHE A C 1
ATOM 693 O O . PHE A 1 88 ? -21.715 7.764 35.862 1.00 84.06 88 PHE A O 1
ATOM 700 N N . LEU A 1 89 ? -22.385 6.767 33.961 1.00 77.12 89 LEU A N 1
ATOM 701 C CA . LEU A 1 89 ? -23.565 6.114 34.539 1.00 77.12 89 LEU A CA 1
ATOM 702 C C . LEU A 1 89 ? -23.207 5.050 35.584 1.00 77.12 89 LEU A C 1
ATOM 704 O O . LEU A 1 89 ? -23.907 4.937 36.578 1.00 77.12 89 LEU A O 1
ATOM 708 N N . LEU A 1 90 ? -22.116 4.307 35.387 1.00 74.44 90 LEU A N 1
ATOM 709 C CA . LEU A 1 90 ? -21.644 3.283 36.332 1.00 74.44 90 LEU A CA 1
ATOM 710 C C . LEU A 1 90 ? -20.944 3.856 37.576 1.00 74.44 90 LEU A C 1
ATOM 712 O O . LEU A 1 90 ? -20.769 3.141 38.557 1.00 74.44 90 LEU A O 1
ATOM 716 N N . LYS A 1 91 ? -20.493 5.116 37.530 1.00 72.62 91 LYS A N 1
ATOM 717 C CA . LYS A 1 91 ? -19.874 5.810 38.675 1.00 72.62 91 LYS A CA 1
ATOM 718 C C . LYS A 1 91 ? -20.890 6.505 39.588 1.00 72.62 91 LYS A C 1
ATOM 720 O O . LYS A 1 91 ? -20.473 7.089 40.588 1.00 72.62 91 LYS A O 1
ATOM 725 N N . ARG A 1 92 ? -22.172 6.499 39.222 1.00 52.56 92 ARG A N 1
ATOM 726 C CA . ARG A 1 92 ? -23.272 7.102 39.975 1.00 52.56 92 ARG A CA 1
ATOM 727 C C . ARG A 1 92 ? -24.034 6.029 40.739 1.00 52.56 92 ARG A C 1
ATOM 729 O O . ARG A 1 92 ? -24.485 6.360 41.854 1.00 52.56 92 ARG A O 1
#

Radius of gyration: 24.7 Å; chains: 1; bounding box: 71×22×59 Å

Sequence (92 aa):
MRLTDFAPLAPLQGLSVSWTDILLNHAQSISQNANMSLFEALQMPISFSSIYHKSQAWSEQKKSLENKFKAQEIIIKQLNNVIKGIGFLLKR